Protein AF-G3TZJ4-F1 (afdb_monomer_lite)

Foldseek 3Di:
DDDDDDDDDDDDDDDDDDDDDDDDDDDPDDPPPDPPDPPPPPVDCVVVDPPPVPDPPVCLVCVLVVLVVVLVVCVVVVHPCNVVSVVVSVVSVVVVVVVVVPRPPPPPDPVRVVVVVVVVVVVVVVVVVVVVVVVVVPPDPPDDD

Organism: Loxodonta africana (NCBI:txid9785)

Sequence (145 aa):
RPSRGMADQVQATQARQQPVAQQQSPSTAQPLCPAPIRLCACVDPSCRRAAVTAGVKEEENYSFLPLVHNIIKCMDKDSPDVHQDLNALKTK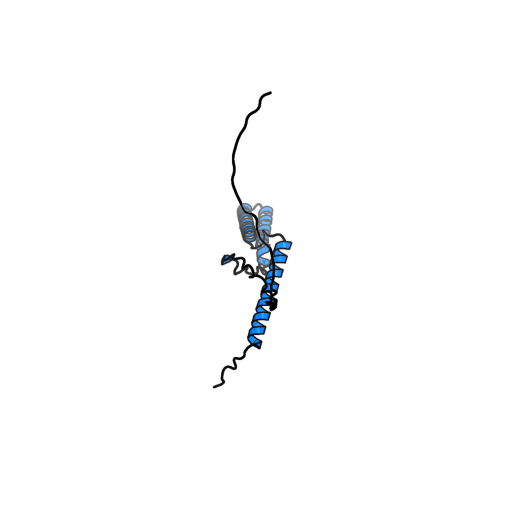FQEVRKAIGSMPGIHLSPEQQQQQLHSLREQVRTKNELLQKYKSLCMFEIPKD

Secondary structure (DSSP, 8-state):
--------------------------------PPPP--------GGGGG----TT--HHHHTTTHHHHHHHHHHHTTT-TTHHHHHHHHHHHHHHHHHHHHTSTTTTS-HHHHHHHHHHHHHHHHHHHHHHHHHHHT--------

Structure (mmCIF, N/CA/C/O backbone):
data_AF-G3TZJ4-F1
#
_entry.id   AF-G3TZJ4-F1
#
loop_
_atom_site.group_PDB
_atom_site.id
_atom_site.type_symbol
_atom_site.label_atom_id
_atom_site.label_alt_id
_atom_site.label_comp_id
_atom_site.label_asym_id
_atom_site.label_entity_id
_atom_site.label_seq_id
_atom_site.pdbx_PDB_ins_code
_atom_site.Cartn_x
_atom_site.Cartn_y
_atom_site.Cartn_z
_atom_site.occupancy
_atom_site.B_iso_or_equiv
_atom_site.auth_seq_id
_atom_site.auth_comp_id
_atom_site.auth_asym_id
_atom_site.auth_atom_id
_atom_site.pdbx_PDB_model_num
ATOM 1 N N . ARG A 1 1 ? 50.068 -13.373 88.863 1.00 36.31 1 ARG A N 1
ATOM 2 C CA . ARG A 1 1 ? 50.903 -12.234 89.325 1.00 36.31 1 ARG A CA 1
ATOM 3 C C . ARG A 1 1 ? 51.315 -11.447 88.087 1.00 36.31 1 ARG A C 1
ATOM 5 O O . ARG A 1 1 ? 51.969 -12.081 87.269 1.00 36.31 1 ARG A O 1
ATOM 12 N N . PRO A 1 2 ? 51.022 -10.140 87.943 1.00 49.56 2 PRO A N 1
ATOM 13 C CA . PRO A 1 2 ? 49.918 -9.319 88.495 1.00 49.56 2 PRO A CA 1
ATOM 14 C C . PRO A 1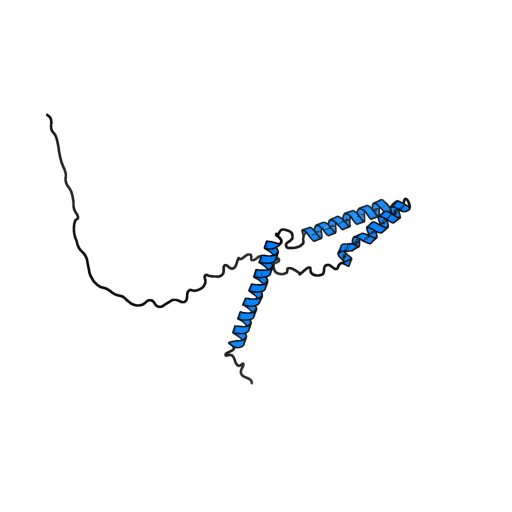 2 ? 48.688 -9.334 87.533 1.00 49.56 2 PRO A C 1
ATOM 16 O O . PRO A 1 2 ? 48.771 -10.009 86.517 1.00 49.56 2 PRO A O 1
ATOM 19 N N . SER A 1 3 ? 47.490 -8.763 87.747 1.00 37.91 3 SER A N 1
ATOM 20 C CA . SER A 1 3 ? 46.894 -7.830 88.738 1.00 37.91 3 SER A CA 1
ATOM 21 C C . SER A 1 3 ? 46.890 -6.322 88.396 1.00 37.91 3 SER A C 1
ATOM 23 O O . SER A 1 3 ? 47.831 -5.623 88.759 1.00 37.91 3 SER A O 1
ATOM 25 N N . ARG A 1 4 ? 45.777 -5.843 87.798 1.00 45.44 4 ARG A N 1
ATOM 26 C CA . ARG A 1 4 ? 45.094 -4.507 87.845 1.00 45.44 4 ARG A CA 1
ATOM 27 C C . ARG A 1 4 ? 44.269 -4.360 86.544 1.00 45.44 4 ARG A C 1
ATOM 29 O O . ARG A 1 4 ? 44.774 -4.758 85.506 1.00 45.44 4 ARG A O 1
ATOM 36 N N . GLY A 1 5 ? 43.005 -3.919 86.503 1.00 39.44 5 GLY A N 1
ATOM 37 C CA . GLY A 1 5 ? 42.232 -3.016 87.383 1.00 39.44 5 GLY A CA 1
ATOM 38 C C . GLY A 1 5 ? 42.138 -1.632 86.708 1.00 39.44 5 GLY A C 1
ATOM 39 O O . GLY A 1 5 ? 43.153 -1.203 86.176 1.00 39.44 5 GLY A O 1
ATOM 40 N N . MET A 1 6 ? 41.027 -0.884 86.667 1.00 44.91 6 MET A N 1
ATOM 41 C CA . MET A 1 6 ? 39.720 -0.924 87.362 1.00 44.91 6 MET A CA 1
ATOM 42 C C . MET A 1 6 ? 38.677 -0.056 86.604 1.00 44.91 6 MET A C 1
ATOM 44 O O . MET A 1 6 ? 39.101 0.738 85.772 1.00 44.91 6 MET A O 1
ATOM 48 N N . ALA A 1 7 ? 37.394 -0.116 87.021 1.00 43.72 7 ALA A N 1
ATOM 49 C CA . ALA A 1 7 ? 36.340 0.920 86.856 1.00 43.72 7 ALA A CA 1
ATOM 50 C C . ALA A 1 7 ? 35.858 1.232 85.409 1.00 43.72 7 ALA A C 1
ATOM 52 O O . ALA A 1 7 ? 36.589 1.016 84.452 1.00 43.72 7 ALA A O 1
ATOM 53 N N . ASP A 1 8 ? 34.633 1.706 85.139 1.00 44.78 8 ASP A N 1
ATOM 54 C CA . ASP A 1 8 ? 33.446 2.057 85.958 1.00 44.78 8 ASP A CA 1
ATOM 55 C C . ASP A 1 8 ? 32.174 1.724 85.102 1.00 44.78 8 ASP A C 1
ATOM 57 O O . ASP A 1 8 ? 32.290 1.583 83.886 1.00 44.78 8 ASP A O 1
ATOM 61 N N . GLN A 1 9 ? 30.992 1.353 85.632 1.00 44.12 9 GLN A N 1
ATOM 62 C CA . GLN A 1 9 ? 29.853 2.262 85.943 1.00 44.12 9 GLN A CA 1
ATOM 63 C C . GLN A 1 9 ? 29.595 3.334 84.842 1.00 44.12 9 GLN A C 1
ATOM 65 O O . GLN A 1 9 ? 30.524 4.007 84.430 1.00 44.12 9 GLN A O 1
ATOM 70 N N . VAL A 1 10 ? 28.409 3.622 84.279 1.00 44.12 10 VAL A N 1
ATOM 71 C CA . VAL A 1 10 ? 26.962 3.380 84.535 1.00 44.12 10 VAL A CA 1
ATOM 72 C C . VAL A 1 10 ? 26.203 3.379 83.160 1.00 44.12 10 VAL A C 1
ATOM 74 O O . VAL A 1 10 ? 26.856 3.572 82.142 1.00 44.12 10 VAL A O 1
ATOM 77 N N . GLN A 1 11 ? 24.880 3.191 82.961 1.00 43.62 11 GLN A N 1
ATOM 78 C CA . GLN A 1 11 ? 23.695 3.070 83.838 1.00 43.62 11 GLN A CA 1
ATOM 79 C C . GLN A 1 11 ? 22.539 2.242 83.180 1.00 43.62 11 GLN A C 1
ATOM 81 O O . GLN A 1 11 ? 22.723 1.533 82.198 1.00 43.62 11 GLN A O 1
ATOM 86 N N . ALA A 1 12 ? 21.356 2.360 83.792 1.00 37.81 12 ALA A N 1
ATOM 87 C CA . ALA A 1 12 ? 19.964 2.033 83.445 1.00 37.81 12 ALA A CA 1
ATOM 88 C C . ALA A 1 12 ? 19.514 2.203 81.961 1.00 37.81 12 ALA A C 1
ATOM 90 O O . ALA A 1 12 ? 20.090 2.990 81.223 1.00 37.81 12 ALA A O 1
ATOM 91 N N . THR A 1 13 ? 18.444 1.551 81.478 1.00 41.97 13 THR A N 1
ATOM 92 C CA . THR A 1 13 ? 17.154 1.303 82.163 1.00 41.97 13 THR A CA 1
ATOM 93 C C . THR A 1 13 ? 16.494 -0.057 81.889 1.00 41.97 13 THR A C 1
ATOM 95 O O . THR A 1 13 ? 16.526 -0.612 80.797 1.00 41.97 13 THR A O 1
ATOM 98 N N . GLN A 1 14 ? 15.813 -0.553 82.926 1.00 39.53 14 GLN A N 1
ATOM 99 C CA . GLN A 1 14 ? 14.861 -1.670 82.925 1.00 39.53 14 GLN A CA 1
ATOM 100 C C . GLN A 1 14 ? 13.444 -1.105 83.185 1.00 39.53 14 GLN A C 1
ATOM 102 O O . GLN A 1 14 ? 13.339 0.020 83.667 1.00 39.53 14 GLN A O 1
ATOM 107 N N . ALA A 1 15 ? 12.397 -1.922 82.971 1.00 34.91 15 ALA A N 1
ATOM 108 C CA . ALA A 1 15 ? 10.970 -1.685 83.286 1.00 34.91 15 ALA A CA 1
ATOM 109 C C . ALA A 1 15 ? 10.172 -0.880 82.223 1.00 34.91 15 ALA A C 1
ATOM 111 O O . ALA A 1 15 ? 10.708 0.028 81.607 1.00 34.91 15 ALA A O 1
ATOM 112 N N . ARG A 1 16 ? 8.880 -1.159 81.955 1.00 31.94 16 ARG A N 1
ATOM 113 C CA . ARG A 1 16 ? 7.959 -2.181 82.513 1.00 31.94 16 ARG A CA 1
ATOM 114 C C . ARG A 1 16 ? 6.774 -2.461 81.557 1.00 31.94 16 ARG A C 1
ATOM 116 O O . ARG A 1 16 ? 6.195 -1.521 81.046 1.00 31.94 16 ARG A O 1
ATOM 123 N N . GLN A 1 17 ? 6.394 -3.741 81.454 1.00 32.84 17 GLN A N 1
ATOM 124 C CA . GLN A 1 17 ? 5.024 -4.316 81.429 1.00 32.84 17 GLN A CA 1
ATOM 125 C C . GLN A 1 17 ? 3.906 -3.795 80.476 1.00 32.84 17 GLN A C 1
ATOM 127 O O . GLN A 1 17 ? 3.640 -2.612 80.333 1.00 32.84 17 GLN A O 1
ATOM 132 N N . GLN A 1 18 ? 3.180 -4.775 79.919 1.00 35.25 18 GLN A N 1
ATOM 133 C CA . GLN A 1 18 ? 1.886 -4.709 79.203 1.00 35.25 18 GLN A CA 1
ATOM 134 C C . GLN A 1 18 ? 0.700 -4.586 80.213 1.00 35.25 18 GLN A C 1
ATOM 136 O O . GLN A 1 18 ? 0.988 -4.497 81.410 1.00 35.25 18 GLN A O 1
ATOM 141 N N . PRO A 1 19 ? -0.600 -4.777 79.853 1.00 53.56 19 PRO A N 1
ATOM 142 C CA . PRO A 1 19 ? -1.332 -4.690 78.565 1.00 53.56 19 PRO A CA 1
ATOM 143 C C . PRO A 1 19 ? -2.628 -3.818 78.687 1.00 53.56 19 PRO A C 1
ATOM 145 O O . PRO A 1 19 ? -2.789 -3.131 79.689 1.00 53.56 19 PRO A O 1
ATOM 148 N N . VAL A 1 20 ? -3.571 -3.920 77.720 1.00 30.36 20 VAL A N 1
ATOM 149 C CA . VAL A 1 20 ? -5.071 -3.889 77.835 1.00 30.36 20 VAL A CA 1
ATOM 150 C C . VAL A 1 20 ? -5.779 -3.060 76.736 1.00 30.36 20 VAL A C 1
ATOM 152 O O . VAL A 1 20 ? -5.243 -2.082 76.233 1.00 30.36 20 VAL A O 1
ATOM 155 N N . ALA A 1 21 ? -7.022 -3.476 76.440 1.00 33.59 21 ALA A N 1
ATOM 156 C CA . ALA A 1 21 ? -8.095 -2.835 75.662 1.00 33.59 21 ALA A CA 1
ATOM 157 C C . ALA A 1 21 ? -8.172 -3.155 74.155 1.00 33.59 21 ALA A C 1
ATOM 159 O O . ALA A 1 21 ? -7.464 -2.616 73.311 1.00 33.59 21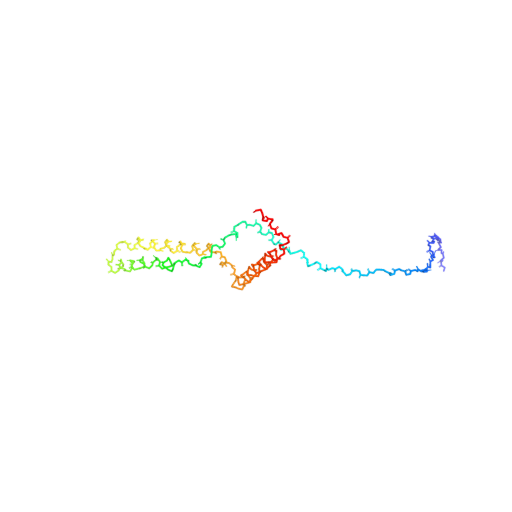 ALA A O 1
ATOM 160 N N . GLN A 1 22 ? -9.150 -4.007 73.834 1.00 43.50 22 GLN A N 1
ATOM 161 C CA . GLN A 1 22 ? -9.742 -4.143 72.507 1.00 43.50 22 GLN A CA 1
ATOM 162 C C . GLN A 1 22 ? -10.397 -2.823 72.074 1.00 43.50 22 GLN A C 1
ATOM 164 O O . GLN A 1 22 ? -11.131 -2.224 72.858 1.00 43.50 22 GLN A O 1
ATOM 169 N N . GLN A 1 23 ? -10.300 -2.480 70.789 1.00 38.59 23 GLN A N 1
ATOM 170 C CA . GLN A 1 23 ? -11.422 -1.839 70.103 1.00 38.59 23 GLN A CA 1
ATOM 171 C C . GLN A 1 23 ? -11.496 -2.315 68.648 1.00 38.59 23 GLN A C 1
ATOM 173 O O . GLN A 1 23 ? -10.761 -1.854 67.781 1.00 38.59 23 GLN A O 1
ATOM 178 N N . GLN A 1 24 ? -12.384 -3.279 68.396 1.00 38.69 24 GLN A N 1
ATOM 179 C CA . GLN A 1 24 ? -12.822 -3.639 67.049 1.00 38.69 24 GLN A CA 1
ATOM 180 C C . GLN A 1 24 ? -13.968 -2.708 66.635 1.00 38.69 24 GLN A C 1
ATOM 182 O O . GLN A 1 24 ? -14.931 -2.554 67.384 1.00 38.69 24 GLN A O 1
ATOM 187 N N . SER A 1 25 ? -13.889 -2.130 65.440 1.00 32.34 25 SER A N 1
ATOM 188 C CA . SER A 1 25 ? -14.988 -1.456 64.728 1.00 32.34 25 SER A CA 1
ATOM 189 C C . SER A 1 25 ? -14.595 -1.353 63.230 1.00 32.34 25 SER A C 1
ATOM 191 O O . SER A 1 25 ? -13.448 -1.661 62.893 1.00 32.34 25 SER A O 1
ATOM 193 N N . PRO A 1 26 ? -15.535 -1.188 62.278 1.00 39.75 26 PRO A N 1
ATOM 194 C CA . PRO A 1 26 ? -15.786 -2.271 61.326 1.00 39.75 26 PRO A CA 1
ATOM 195 C C . PRO A 1 26 ? -15.094 -2.100 59.970 1.00 39.75 26 PRO A C 1
ATOM 197 O O . PRO A 1 26 ? -14.861 -0.991 59.493 1.00 39.75 26 PRO A O 1
ATOM 200 N N . SER A 1 27 ? -14.869 -3.226 59.287 1.00 36.97 27 SER A N 1
ATOM 201 C CA . SER A 1 27 ? -14.454 -3.230 57.883 1.00 36.97 27 SER A CA 1
ATOM 202 C C . SER A 1 27 ? -15.633 -2.859 56.976 1.00 36.97 27 SER A C 1
ATOM 204 O O . SER A 1 27 ? -16.410 -3.715 56.553 1.00 36.97 27 SER A O 1
ATOM 206 N N . THR A 1 28 ? -15.771 -1.570 56.665 1.00 37.56 28 THR A N 1
ATOM 207 C CA . THR A 1 28 ? -16.577 -1.134 55.520 1.00 37.56 28 THR A CA 1
ATOM 208 C C . THR A 1 28 ? -15.820 -1.504 54.251 1.00 37.56 28 THR A C 1
ATOM 210 O O . THR A 1 28 ? -14.779 -0.916 53.955 1.00 37.56 28 THR A O 1
ATOM 213 N N . ALA A 1 29 ? -16.337 -2.479 53.504 1.00 43.41 29 ALA A N 1
ATOM 214 C CA . ALA A 1 29 ? -15.772 -2.882 52.225 1.00 43.41 29 ALA A CA 1
ATOM 215 C C . ALA A 1 29 ? -15.778 -1.694 51.250 1.00 43.41 29 ALA A C 1
ATOM 217 O O . ALA A 1 29 ? -16.824 -1.304 50.730 1.00 43.41 29 ALA A O 1
ATOM 218 N N . GLN A 1 30 ? -14.605 -1.112 50.998 1.00 39.12 30 GLN A N 1
ATOM 219 C CA . GLN A 1 30 ? -14.451 -0.156 49.909 1.00 39.12 30 GLN A CA 1
ATOM 220 C C . GLN A 1 30 ? -14.611 -0.912 48.583 1.00 39.12 30 GLN A C 1
ATOM 222 O O . GLN A 1 30 ? -13.954 -1.943 48.405 1.00 39.12 30 GLN A O 1
ATOM 227 N N . PRO A 1 31 ? -15.445 -0.437 47.639 1.00 38.56 31 PRO A N 1
ATOM 228 C CA . PRO A 1 31 ? -15.424 -0.977 46.292 1.00 38.56 31 PRO A CA 1
ATOM 229 C C . PRO A 1 31 ? -14.035 -0.705 45.720 1.00 38.56 31 PRO A C 1
ATOM 231 O O . PRO A 1 31 ? -13.608 0.445 45.622 1.00 38.56 31 PRO A O 1
ATOM 234 N N . LEU A 1 32 ? -13.315 -1.778 45.396 1.00 37.84 32 LEU A N 1
ATOM 235 C CA . LEU A 1 32 ? -11.961 -1.708 44.871 1.00 37.84 32 LEU A CA 1
ATOM 236 C C . LEU A 1 32 ? -12.001 -0.956 43.534 1.00 37.84 32 LEU A C 1
ATOM 238 O O . LEU A 1 32 ? -12.366 -1.531 42.509 1.00 37.84 32 LEU A O 1
ATOM 242 N N . CYS A 1 33 ? -11.665 0.335 43.546 1.00 35.50 33 CYS A N 1
ATOM 243 C CA . CYS A 1 33 ? -11.546 1.120 42.325 1.00 35.50 33 CYS A CA 1
ATOM 244 C C . CYS A 1 33 ? -10.542 0.408 41.408 1.00 35.50 33 CYS A C 1
ATOM 246 O O . CYS A 1 33 ? -9.377 0.279 41.805 1.00 35.50 33 CYS A O 1
ATOM 248 N N . PRO A 1 34 ? -10.932 -0.057 40.203 1.00 47.34 34 PRO A N 1
ATOM 249 C CA . PRO A 1 34 ? -9.946 -0.541 39.254 1.00 47.34 34 PRO A CA 1
ATOM 250 C C . PRO A 1 34 ? -8.973 0.609 38.987 1.00 47.34 34 PRO A C 1
ATOM 252 O O . PRO A 1 34 ? -9.394 1.746 38.758 1.00 47.34 34 PRO A O 1
ATOM 255 N N . ALA A 1 35 ? -7.677 0.308 39.108 1.00 45.47 35 ALA A N 1
ATOM 256 C CA . ALA A 1 35 ? -6.595 1.285 39.049 1.00 45.47 35 ALA A CA 1
ATOM 257 C C . ALA A 1 35 ? -6.752 2.226 37.842 1.00 45.47 35 ALA A C 1
ATOM 259 O O . ALA A 1 35 ? -7.259 1.785 36.803 1.00 45.47 35 ALA A O 1
ATOM 260 N N . PRO A 1 36 ? -6.315 3.500 37.940 1.00 44.88 36 PRO A N 1
ATOM 261 C CA . PRO A 1 36 ? -6.469 4.446 36.848 1.00 44.88 36 PRO A CA 1
ATOM 262 C C . PRO A 1 36 ? -5.897 3.832 35.577 1.00 44.88 36 PRO A C 1
ATOM 264 O O . PRO A 1 36 ? -4.710 3.499 35.514 1.00 44.88 36 PRO A O 1
ATOM 267 N N . ILE A 1 37 ? -6.771 3.678 34.577 1.00 56.31 37 ILE A N 1
ATOM 268 C CA . ILE A 1 37 ? -6.396 3.313 33.216 1.00 56.31 37 ILE A CA 1
ATOM 269 C C . ILE A 1 37 ? -5.203 4.195 32.881 1.00 56.31 37 ILE A C 1
ATOM 271 O O . ILE A 1 37 ? -5.343 5.421 32.858 1.00 56.31 37 ILE A O 1
ATOM 275 N N . ARG A 1 38 ? -4.027 3.595 32.649 1.00 42.84 38 ARG A N 1
ATOM 276 C CA . ARG A 1 38 ? -2.905 4.354 32.105 1.00 42.84 38 ARG A CA 1
ATOM 277 C C . ARG A 1 38 ? -3.366 4.814 30.732 1.00 42.84 38 ARG A C 1
ATOM 279 O O . ARG A 1 38 ? -3.274 4.060 29.765 1.00 42.84 38 ARG A O 1
ATOM 286 N N . LEU A 1 39 ? -3.866 6.048 30.651 1.00 46.72 39 LEU A N 1
ATOM 287 C CA . LEU A 1 39 ? -3.863 6.794 29.409 1.00 46.72 39 LEU A CA 1
ATOM 288 C C . LEU A 1 39 ? -2.399 6.806 28.997 1.00 46.72 39 LEU A C 1
ATOM 290 O O . LEU A 1 39 ? -1.581 7.524 29.573 1.00 46.72 39 LEU A O 1
ATOM 294 N N . CYS A 1 40 ? -2.062 5.933 28.053 1.00 41.41 40 CYS A N 1
ATOM 295 C CA . CYS A 1 40 ? -0.793 5.994 27.372 1.00 41.41 40 CYS A CA 1
ATOM 296 C C . CYS A 1 40 ? -0.825 7.326 26.627 1.00 41.41 40 CYS A C 1
ATOM 298 O O . CYS A 1 40 ? -1.478 7.452 25.591 1.00 41.41 40 CYS A O 1
ATOM 300 N N . ALA A 1 41 ? -0.221 8.348 27.234 1.00 38.88 41 ALA A N 1
ATOM 301 C CA . ALA A 1 41 ? -0.212 9.714 26.741 1.00 38.88 41 ALA A CA 1
ATOM 302 C C . ALA A 1 41 ? 0.773 9.854 25.573 1.00 38.88 41 ALA A C 1
ATOM 304 O O . ALA A 1 41 ? 1.613 10.748 25.544 1.00 38.88 41 ALA A O 1
ATOM 305 N N . CYS A 1 42 ? 0.627 8.986 24.572 1.00 32.34 42 CYS A N 1
ATOM 306 C CA . CYS A 1 42 ? 1.036 9.257 23.206 1.00 32.34 42 CYS A CA 1
ATOM 307 C C . CYS A 1 42 ? 0.066 10.304 22.642 1.00 32.34 42 CYS A C 1
ATOM 309 O O . CYS A 1 42 ? -0.787 10.012 21.805 1.00 32.34 42 CYS A O 1
ATOM 311 N N . VAL A 1 43 ? 0.176 11.532 23.153 1.00 42.84 43 VAL A N 1
ATOM 312 C CA . VAL A 1 43 ? -0.486 12.726 22.620 1.00 42.84 43 VAL A CA 1
ATOM 313 C C . VAL A 1 43 ? 0.229 13.193 21.352 1.00 42.84 43 VAL A C 1
ATOM 315 O O . VAL A 1 43 ? 0.634 14.343 21.239 1.00 42.84 43 VAL A O 1
ATOM 318 N N . ASP A 1 44 ? 0.376 12.280 20.391 1.00 38.25 44 ASP A N 1
ATOM 319 C CA . ASP A 1 44 ? 0.760 12.621 19.029 1.00 38.25 44 ASP A CA 1
ATOM 320 C C . ASP A 1 44 ? -0.516 12.724 18.169 1.00 38.25 44 ASP A C 1
ATOM 322 O O . ASP A 1 44 ? -1.197 11.712 17.941 1.00 38.25 44 ASP A O 1
ATOM 326 N N . PRO A 1 45 ? -0.886 13.929 17.694 1.00 44.81 45 PRO A N 1
ATOM 327 C CA . PRO A 1 45 ? -2.054 14.119 16.836 1.00 44.81 45 PRO A CA 1
ATOM 328 C C . PRO A 1 45 ? -2.004 13.322 15.521 1.00 44.81 45 PRO A C 1
ATOM 330 O O . PRO A 1 45 ? -3.055 13.067 14.928 1.00 44.81 45 PRO A O 1
ATOM 333 N N . SER A 1 46 ? -0.821 12.885 15.073 1.00 42.62 46 SER A N 1
ATOM 334 C CA . SER A 1 46 ? -0.612 12.214 13.781 1.00 42.62 46 SER A CA 1
ATOM 335 C C . SER A 1 46 ? -1.256 10.826 13.713 1.00 42.62 46 SER A C 1
ATOM 337 O O . SER A 1 46 ? -1.667 10.388 12.640 1.00 42.62 46 SER A O 1
ATOM 339 N N . CYS A 1 47 ? -1.453 10.146 14.849 1.00 39.75 47 CYS A N 1
ATOM 340 C CA . CYS A 1 47 ? -2.165 8.859 14.878 1.00 39.75 47 CYS A CA 1
ATOM 341 C C . CYS A 1 47 ? -3.687 8.984 14.654 1.00 39.75 47 CYS A C 1
ATOM 343 O O . CYS A 1 47 ? -4.383 7.969 14.571 1.00 39.75 47 CYS A O 1
ATOM 345 N N . ARG A 1 48 ? -4.246 10.203 14.558 1.00 44.44 48 ARG A N 1
ATOM 346 C CA . ARG A 1 48 ? -5.705 10.421 14.554 1.00 44.44 48 ARG A CA 1
ATOM 347 C C . ARG A 1 48 ? -6.396 10.368 13.192 1.00 44.44 48 ARG A C 1
ATOM 349 O O . ARG A 1 48 ? -7.601 10.617 13.122 1.00 44.44 48 ARG A O 1
ATOM 356 N N . ARG A 1 49 ? -5.691 9.956 12.138 1.00 46.25 49 ARG A N 1
ATOM 357 C CA . ARG A 1 49 ? -6.324 9.351 10.960 1.00 46.25 49 ARG A CA 1
ATOM 358 C C . ARG A 1 49 ? -5.369 8.370 10.289 1.00 46.25 49 ARG A C 1
ATOM 360 O O . ARG A 1 49 ? -4.742 8.690 9.286 1.00 46.25 49 ARG A O 1
ATOM 367 N N . ALA A 1 50 ? -5.363 7.133 10.788 1.00 42.53 50 ALA A N 1
ATOM 368 C CA . ALA A 1 50 ? -5.168 5.990 9.905 1.00 42.53 50 ALA A CA 1
ATOM 369 C C . ALA A 1 50 ? -6.307 6.026 8.873 1.00 42.53 50 ALA A C 1
ATOM 371 O O . ALA A 1 50 ? -7.395 5.493 9.100 1.00 42.53 50 ALA A O 1
ATOM 372 N N . ALA A 1 51 ? -6.085 6.759 7.778 1.00 43.66 51 ALA A N 1
ATOM 373 C CA . ALA A 1 51 ? -6.879 6.618 6.577 1.00 43.66 51 ALA A CA 1
ATOM 374 C C . ALA A 1 51 ? -6.746 5.150 6.194 1.00 43.66 51 ALA A C 1
ATOM 376 O O . ALA A 1 51 ? -5.648 4.678 5.904 1.00 43.66 51 ALA A O 1
ATOM 377 N N . VAL A 1 52 ? -7.845 4.411 6.320 1.00 48.72 52 VAL A N 1
ATOM 378 C CA . VAL A 1 52 ? -7.853 2.990 6.017 1.00 48.72 52 VAL A CA 1
ATOM 379 C C . VAL A 1 52 ? -7.582 2.890 4.523 1.00 48.72 52 VAL A C 1
ATOM 381 O O . VAL A 1 52 ? -8.473 3.157 3.723 1.00 48.72 52 VAL A O 1
ATOM 384 N N . THR A 1 53 ? -6.365 2.512 4.132 1.00 49.72 53 THR A N 1
ATOM 385 C CA . THR A 1 53 ? -5.982 2.261 2.732 1.00 49.72 53 THR A CA 1
ATOM 386 C C . THR A 1 53 ? -6.579 0.944 2.214 1.00 49.72 53 THR A C 1
ATOM 388 O O . THR A 1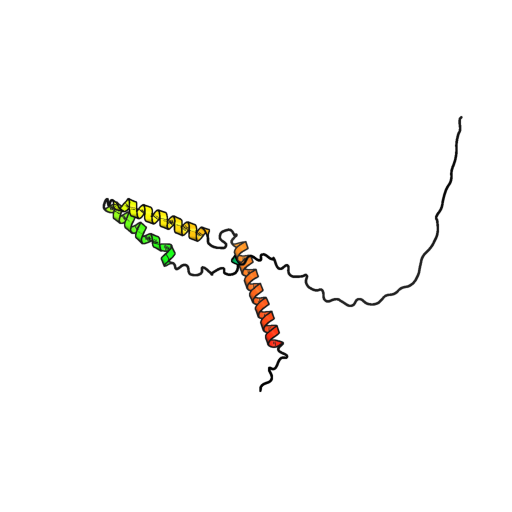 53 ? -6.000 0.266 1.370 1.00 49.72 53 THR A O 1
ATOM 391 N N . ALA A 1 54 ? -7.772 0.590 2.704 1.00 46.84 54 ALA A N 1
ATOM 392 C CA . ALA A 1 54 ? -8.671 -0.374 2.096 1.00 46.84 54 ALA A CA 1
ATOM 393 C C . ALA A 1 54 ? -9.289 0.301 0.867 1.00 46.84 54 ALA A C 1
ATOM 395 O O . ALA A 1 54 ? -10.360 0.901 0.944 1.00 46.84 54 ALA A O 1
ATOM 396 N N . GLY A 1 55 ? -8.549 0.268 -0.241 1.00 44.88 55 GLY A N 1
ATOM 397 C CA . GLY A 1 55 ? -8.919 0.960 -1.474 1.00 44.88 55 GLY A CA 1
ATOM 398 C C . GLY A 1 55 ? -7.841 1.870 -2.058 1.00 44.88 55 GLY A C 1
ATOM 399 O O . GLY A 1 55 ? -8.192 2.860 -2.696 1.00 44.88 55 GLY A O 1
ATOM 400 N N . VAL A 1 56 ? -6.548 1.533 -1.926 1.00 51.56 56 VAL A N 1
ATOM 401 C CA . VAL A 1 56 ? -5.655 1.811 -3.068 1.00 51.56 56 VAL A CA 1
ATOM 402 C C . VAL A 1 56 ? -6.266 1.043 -4.235 1.00 51.56 56 VAL A C 1
ATOM 404 O O . VAL A 1 56 ? -6.414 -0.178 -4.150 1.00 51.56 56 VAL A O 1
ATOM 407 N N . LYS A 1 57 ? -6.736 1.757 -5.261 1.00 53.66 57 LYS A N 1
ATOM 408 C CA . LYS A 1 57 ? -7.401 1.130 -6.407 1.00 53.66 57 LYS A CA 1
ATOM 409 C C . LYS A 1 57 ? -6.414 0.152 -7.036 1.00 53.66 57 LYS A C 1
ATOM 411 O O . LYS A 1 57 ? -5.274 0.531 -7.282 1.00 53.66 57 LYS A O 1
ATOM 416 N N . GLU A 1 58 ? -6.835 -1.078 -7.325 1.00 63.25 58 GLU A N 1
ATOM 417 C CA . GLU A 1 58 ? -5.937 -2.094 -7.904 1.00 63.25 58 GLU A CA 1
ATOM 418 C C . GLU A 1 58 ? -5.302 -1.615 -9.224 1.00 63.25 58 GLU A C 1
ATOM 420 O O . GLU A 1 58 ? -4.147 -1.911 -9.511 1.00 63.25 58 GLU A O 1
ATOM 425 N N . GLU A 1 59 ? -6.023 -0.769 -9.962 1.00 62.47 59 GLU A N 1
ATOM 426 C CA . GLU A 1 59 ? -5.563 0.005 -11.122 1.00 62.47 59 GLU A CA 1
ATOM 427 C C . GLU A 1 59 ? -4.240 0.766 -10.881 1.00 62.47 59 GLU A C 1
ATOM 429 O O . GLU A 1 59 ? -3.352 0.772 -11.733 1.00 62.47 59 GLU A O 1
ATOM 434 N N . GLU A 1 60 ? -4.063 1.366 -9.700 1.00 74.69 60 GLU A N 1
ATOM 435 C CA . GLU A 1 60 ? -2.878 2.153 -9.348 1.00 74.69 60 GLU A CA 1
ATOM 436 C C . GLU A 1 60 ? -1.662 1.248 -9.081 1.00 74.69 60 GLU A C 1
ATOM 438 O O . GLU A 1 60 ? -0.545 1.579 -9.494 1.00 74.69 60 GLU A O 1
ATOM 443 N N . ASN A 1 61 ? -1.888 0.053 -8.515 1.00 79.69 61 ASN A N 1
ATOM 444 C CA . ASN A 1 61 ? -0.850 -0.963 -8.288 1.00 79.69 61 ASN A CA 1
ATOM 445 C C . ASN A 1 61 ? -0.230 -1.465 -9.602 1.00 79.69 61 ASN A C 1
ATOM 447 O O . ASN A 1 61 ? 0.960 -1.77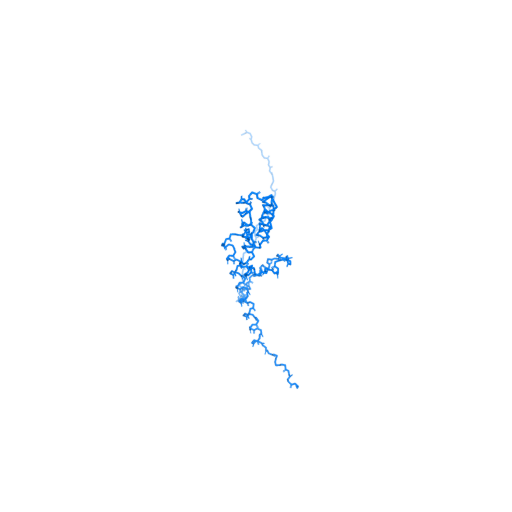4 -9.636 1.00 79.69 61 ASN A O 1
ATOM 451 N N . TYR A 1 62 ? -1.019 -1.533 -10.679 1.00 87.56 62 TYR A N 1
ATOM 452 C CA . TYR A 1 62 ? -0.600 -2.037 -11.993 1.00 87.56 62 TYR A CA 1
ATOM 453 C C . TYR A 1 62 ? -0.352 -0.931 -13.033 1.00 87.56 62 TYR A C 1
ATOM 455 O O . TYR A 1 62 ? -0.067 -1.221 -14.196 1.00 87.56 62 TYR A O 1
ATOM 463 N N . SER A 1 63 ? -0.372 0.339 -12.616 1.00 89.81 63 SER A N 1
ATOM 464 C CA . SER A 1 63 ? -0.159 1.519 -13.474 1.00 89.81 63 SER A CA 1
ATOM 465 C C . SER A 1 63 ? 1.195 1.559 -14.207 1.00 89.81 63 SER A C 1
ATOM 467 O O . SER A 1 63 ? 1.369 2.330 -15.149 1.00 89.81 63 SER A O 1
ATOM 469 N N . PHE A 1 64 ? 2.153 0.710 -13.819 1.00 94.06 64 PHE A N 1
ATOM 470 C CA . PHE A 1 64 ? 3.444 0.548 -14.493 1.00 94.06 64 PHE A CA 1
ATOM 471 C C . PHE A 1 64 ? 3.418 -0.447 -15.672 1.00 94.06 64 PHE A C 1
ATOM 473 O O . PHE A 1 64 ? 4.343 -0.438 -16.484 1.00 94.06 64 PHE A O 1
ATOM 480 N N . LEU A 1 65 ? 2.388 -1.296 -15.805 1.00 95.81 65 LEU A N 1
ATOM 481 C CA . LEU A 1 65 ? 2.311 -2.299 -16.879 1.00 95.81 65 LEU A CA 1
ATOM 482 C C . LEU A 1 65 ? 2.313 -1.694 -18.300 1.00 95.81 65 LEU A C 1
ATOM 484 O O . LEU A 1 65 ? 3.005 -2.253 -19.153 1.00 95.81 65 LEU A O 1
ATOM 488 N N . PRO A 1 66 ? 1.655 -0.547 -18.582 1.00 94.81 66 PRO A N 1
ATOM 489 C CA . PRO A 1 66 ? 1.779 0.122 -19.878 1.00 94.81 66 PRO A CA 1
ATOM 490 C C . PRO A 1 66 ? 3.222 0.528 -20.213 1.00 94.81 66 PRO A C 1
ATOM 492 O O . PRO A 1 66 ? 3.634 0.402 -21.362 1.00 94.81 66 PRO A O 1
ATOM 495 N N . LEU A 1 67 ? 4.017 0.944 -19.216 1.00 94.69 67 LEU A N 1
ATOM 496 C CA . LEU A 1 67 ? 5.437 1.268 -19.408 1.00 94.69 67 LEU A CA 1
ATOM 497 C C . LEU A 1 67 ? 6.256 0.008 -19.717 1.00 94.69 67 LEU A C 1
ATOM 499 O O . LEU A 1 67 ? 7.075 0.026 -20.627 1.00 94.69 67 LEU A O 1
ATOM 503 N N . VAL A 1 68 ? 6.004 -1.104 -19.015 1.00 96.69 68 VAL A N 1
ATOM 504 C CA . VAL A 1 68 ? 6.661 -2.397 -19.297 1.00 96.69 68 VAL A CA 1
ATOM 505 C C . VAL A 1 68 ? 6.361 -2.867 -20.723 1.00 96.69 68 VAL A C 1
ATOM 507 O O . VAL A 1 68 ? 7.277 -3.250 -21.447 1.00 96.69 68 VAL A O 1
ATOM 510 N N . HIS A 1 69 ? 5.100 -2.781 -21.152 1.00 96.69 69 HIS A N 1
ATOM 511 C CA . HIS A 1 69 ? 4.699 -3.088 -22.525 1.00 96.69 69 HIS A CA 1
ATOM 512 C C . HIS A 1 69 ? 5.390 -2.176 -23.554 1.00 96.69 69 HIS A C 1
ATOM 514 O O . HIS A 1 69 ? 5.870 -2.664 -24.577 1.00 96.69 69 HIS A O 1
ATOM 520 N N . ASN A 1 70 ? 5.481 -0.869 -23.283 1.00 94.94 70 ASN A N 1
ATOM 521 C CA . ASN A 1 70 ? 6.165 0.069 -24.173 1.00 94.94 70 ASN A CA 1
ATOM 522 C C . ASN A 1 70 ? 7.662 -0.243 -24.294 1.00 94.94 70 ASN A C 1
ATOM 524 O O . ASN A 1 70 ? 8.160 -0.276 -25.412 1.00 94.94 70 ASN A O 1
ATOM 528 N N . ILE A 1 71 ? 8.351 -0.576 -23.196 1.00 96.56 71 ILE A N 1
ATOM 529 C CA . ILE A 1 71 ? 9.771 -0.974 -23.222 1.00 96.56 71 ILE A CA 1
ATOM 530 C C . ILE A 1 71 ? 9.979 -2.185 -24.132 1.00 96.56 71 ILE A C 1
ATOM 532 O O . ILE A 1 71 ? 10.854 -2.139 -24.992 1.00 96.56 71 ILE A O 1
ATOM 536 N N . ILE A 1 72 ? 9.158 -3.233 -23.989 1.00 96.38 72 ILE A N 1
ATOM 537 C CA . ILE A 1 72 ? 9.231 -4.437 -24.837 1.00 96.38 72 ILE A CA 1
ATOM 538 C C . ILE A 1 72 ? 9.037 -4.048 -26.310 1.00 96.38 72 ILE A C 1
ATOM 540 O O . ILE A 1 72 ? 9.893 -4.322 -27.143 1.00 96.38 72 ILE A O 1
ATOM 544 N N . LYS A 1 73 ? 7.978 -3.289 -26.615 1.00 95.88 73 LYS A N 1
ATOM 545 C CA . LYS A 1 73 ? 7.672 -2.815 -27.973 1.00 95.88 73 LYS A CA 1
ATOM 546 C C . LYS A 1 73 ? 8.747 -1.888 -28.563 1.00 95.88 73 LYS A C 1
ATOM 548 O O . LYS A 1 73 ? 8.911 -1.844 -29.782 1.00 95.88 73 LYS A O 1
ATOM 553 N N . CYS A 1 74 ? 9.447 -1.122 -27.729 1.00 94.56 74 CYS A N 1
ATOM 554 C CA . CYS A 1 74 ? 10.574 -0.285 -28.131 1.00 94.56 74 CYS A CA 1
ATOM 555 C C . CYS A 1 74 ? 11.823 -1.134 -28.405 1.00 94.56 74 CYS A C 1
ATOM 557 O O . CYS A 1 74 ? 12.509 -0.869 -29.388 1.00 94.56 74 CYS A O 1
ATOM 559 N N . MET A 1 75 ? 12.078 -2.182 -27.611 1.00 94.25 75 MET A N 1
ATOM 560 C CA . MET A 1 75 ? 13.154 -3.152 -27.859 1.00 94.25 75 MET A CA 1
ATOM 561 C C . MET A 1 75 ? 12.921 -3.962 -29.141 1.00 94.25 75 MET A C 1
ATOM 563 O O . MET A 1 75 ? 13.829 -4.052 -29.959 1.00 94.25 75 MET A O 1
ATOM 567 N N . ASP A 1 76 ? 11.702 -4.459 -29.376 1.00 94.56 76 ASP A N 1
ATOM 568 C CA . ASP A 1 76 ? 11.330 -5.234 -30.578 1.00 94.56 76 ASP A CA 1
ATOM 569 C C . ASP A 1 76 ? 11.488 -4.454 -31.901 1.00 94.56 76 ASP A C 1
ATOM 571 O O . ASP A 1 76 ? 11.376 -5.021 -32.990 1.00 94.56 76 ASP A O 1
ATOM 575 N N . LYS A 1 77 ? 11.682 -3.132 -31.820 1.00 94.50 77 LYS A N 1
ATOM 576 C CA . LYS A 1 77 ? 11.746 -2.207 -32.959 1.00 94.50 77 LYS A CA 1
ATOM 577 C C . LYS A 1 77 ? 13.032 -1.375 -33.010 1.00 94.50 77 LYS A C 1
ATOM 579 O O . LYS A 1 77 ? 13.069 -0.421 -33.786 1.00 94.50 77 LYS A O 1
ATOM 584 N N . ASP A 1 78 ? 14.018 -1.679 -32.163 1.00 89.81 78 ASP A N 1
ATOM 585 C CA . ASP A 1 78 ? 15.249 -0.890 -31.980 1.00 89.81 78 ASP A CA 1
ATOM 586 C C . ASP A 1 78 ? 14.983 0.624 -31.785 1.00 89.81 78 ASP A C 1
ATOM 588 O O . ASP A 1 78 ? 15.714 1.487 -32.276 1.00 89.81 78 ASP A O 1
ATOM 592 N N . SER A 1 79 ? 13.898 0.969 -31.077 1.00 90.12 79 SER A N 1
ATOM 593 C CA . SER A 1 79 ? 13.492 2.363 -30.878 1.00 90.12 79 SER A CA 1
ATOM 594 C C . SER A 1 79 ? 14.416 3.083 -29.885 1.00 90.12 79 SER A C 1
ATOM 596 O O . SER A 1 79 ? 14.635 2.568 -28.781 1.00 90.12 79 SER A O 1
ATOM 598 N N . PRO A 1 80 ? 14.887 4.313 -30.185 1.00 87.50 80 PRO A N 1
ATOM 599 C CA . PRO A 1 80 ? 15.682 5.106 -29.244 1.00 87.50 80 PRO A CA 1
ATOM 600 C C . PRO A 1 80 ? 14.915 5.458 -27.955 1.00 87.50 80 PRO A C 1
ATOM 602 O O . PRO A 1 80 ? 15.532 5.702 -26.915 1.00 87.50 80 PRO A O 1
ATOM 605 N N . ASP A 1 81 ? 13.579 5.428 -27.995 1.00 90.25 81 ASP A N 1
ATOM 606 C CA . ASP A 1 81 ? 12.699 5.772 -26.870 1.00 90.25 81 ASP A CA 1
ATOM 607 C C . ASP A 1 81 ? 12.820 4.802 -25.680 1.00 90.25 81 ASP A C 1
ATOM 609 O O . ASP A 1 81 ? 12.447 5.150 -24.557 1.00 90.25 81 ASP A O 1
ATOM 613 N N . VAL A 1 82 ? 13.416 3.615 -25.876 1.00 94.00 82 VAL A N 1
ATOM 614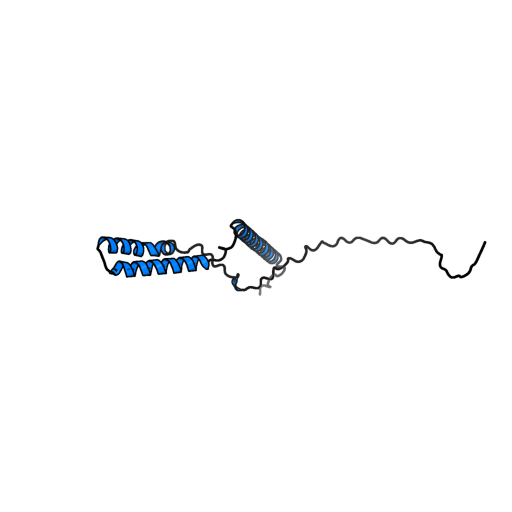 C CA . VAL A 1 82 ? 13.593 2.603 -24.818 1.00 94.00 82 VAL A CA 1
ATOM 615 C C . VAL A 1 82 ? 14.277 3.172 -23.567 1.00 94.00 82 VAL A C 1
ATOM 617 O O . VAL A 1 82 ? 13.938 2.804 -22.441 1.00 94.00 82 VAL A O 1
ATOM 620 N N . HIS A 1 83 ? 15.205 4.123 -23.731 1.00 94.31 83 HIS A N 1
ATOM 621 C CA . HIS A 1 83 ? 15.886 4.754 -22.600 1.00 94.31 83 HIS A CA 1
ATOM 622 C C . HIS A 1 83 ? 14.972 5.720 -21.825 1.00 94.31 83 HIS A C 1
ATOM 624 O O . HIS A 1 83 ? 15.125 5.871 -20.611 1.00 94.31 83 HIS A O 1
ATOM 630 N N . GLN A 1 84 ? 14.006 6.358 -22.491 1.00 95.19 84 GLN A N 1
ATOM 631 C CA . GLN A 1 84 ? 13.012 7.211 -21.839 1.00 95.19 84 GLN A CA 1
ATOM 632 C C . GLN A 1 84 ? 12.038 6.361 -21.014 1.00 95.19 84 GLN A C 1
ATOM 634 O O . GLN A 1 84 ? 11.878 6.618 -19.816 1.00 95.19 84 GLN A O 1
ATOM 639 N N . ASP A 1 85 ? 11.466 5.310 -21.610 1.00 94.00 85 ASP A N 1
ATOM 640 C CA . ASP A 1 85 ? 10.514 4.430 -20.921 1.00 94.00 85 ASP A CA 1
ATOM 641 C C . ASP A 1 85 ? 11.161 3.690 -19.733 1.00 94.00 85 ASP A C 1
ATOM 643 O O . ASP A 1 85 ? 10.559 3.591 -18.660 1.00 94.00 85 ASP A O 1
ATOM 647 N N . LEU A 1 86 ? 12.420 3.241 -19.861 1.00 95.81 86 LEU A N 1
ATOM 648 C CA . LEU A 1 86 ? 13.173 2.640 -18.749 1.00 95.81 86 LEU A CA 1
ATOM 649 C C . LEU A 1 86 ? 13.368 3.614 -17.576 1.00 95.81 86 LEU A C 1
ATOM 651 O O . LEU A 1 86 ? 13.239 3.219 -16.413 1.00 95.81 86 LEU A O 1
ATOM 655 N N . ASN A 1 87 ? 13.655 4.891 -17.853 1.00 96.50 87 ASN A N 1
ATOM 656 C CA . ASN A 1 87 ? 13.772 5.908 -16.806 1.00 96.50 87 ASN A CA 1
ATOM 657 C C . ASN A 1 87 ? 12.409 6.242 -16.173 1.00 96.50 87 ASN A C 1
ATOM 659 O O . ASN A 1 87 ? 12.331 6.387 -14.950 1.00 96.50 87 ASN A O 1
ATOM 663 N N . ALA A 1 88 ? 11.330 6.288 -16.961 1.00 95.75 88 ALA A N 1
ATOM 664 C CA . ALA A 1 88 ? 9.969 6.446 -16.445 1.00 95.75 88 ALA A CA 1
ATOM 665 C C . ALA A 1 88 ? 9.574 5.283 -15.515 1.00 95.75 88 ALA A C 1
ATOM 667 O O . ALA A 1 88 ? 9.128 5.517 -14.388 1.00 95.75 88 ALA A O 1
ATOM 668 N N . LEU A 1 89 ? 9.821 4.033 -15.928 1.00 96.38 89 LEU A N 1
ATOM 669 C CA . LEU A 1 89 ? 9.555 2.837 -15.122 1.00 96.38 89 LEU A CA 1
ATOM 670 C C . LEU A 1 89 ? 10.381 2.822 -13.824 1.00 96.38 89 LEU A C 1
ATOM 672 O O . LEU A 1 89 ? 9.848 2.549 -12.745 1.00 96.38 89 LEU A O 1
ATOM 676 N N . LYS A 1 90 ? 11.672 3.177 -13.898 1.00 96.69 90 LYS A N 1
ATOM 677 C CA . LYS A 1 90 ? 12.555 3.311 -12.727 1.00 96.69 90 LYS A CA 1
ATOM 678 C C . LYS A 1 90 ? 12.005 4.318 -11.714 1.00 96.69 90 LYS A C 1
ATOM 680 O O . LYS A 1 90 ? 11.995 4.015 -10.519 1.00 96.69 90 LYS A O 1
ATOM 685 N N . THR A 1 91 ? 11.539 5.479 -12.177 1.00 96.69 91 THR A N 1
ATOM 686 C CA . THR A 1 91 ? 10.902 6.500 -11.330 1.00 96.69 91 THR A CA 1
ATOM 687 C C . THR A 1 91 ? 9.611 5.969 -10.710 1.00 96.69 91 THR A C 1
ATOM 689 O O . THR A 1 91 ? 9.445 6.061 -9.494 1.00 96.69 91 THR A O 1
ATOM 692 N N . LYS A 1 92 ? 8.754 5.291 -11.486 1.00 95.12 92 LYS A N 1
ATOM 693 C CA . LYS A 1 92 ? 7.515 4.686 -10.969 1.00 95.12 92 LYS A CA 1
ATOM 694 C C . LYS A 1 92 ? 7.777 3.663 -9.856 1.00 95.12 92 LYS A C 1
ATOM 696 O O . LYS A 1 92 ? 7.123 3.702 -8.817 1.00 95.12 92 LYS A O 1
ATOM 701 N N . PHE A 1 93 ? 8.810 2.826 -9.983 1.00 95.50 93 PHE A N 1
ATOM 702 C CA . PHE A 1 93 ? 9.221 1.924 -8.898 1.00 95.50 93 PHE A CA 1
ATOM 703 C C . PHE A 1 93 ? 9.845 2.627 -7.681 1.00 95.50 93 PHE A C 1
ATOM 705 O O . PHE A 1 93 ? 9.895 2.029 -6.603 1.00 95.50 93 PHE A O 1
ATOM 712 N N . GLN A 1 94 ? 10.364 3.851 -7.809 1.00 96.19 94 GLN A N 1
ATOM 713 C CA . GLN A 1 94 ? 10.785 4.650 -6.650 1.00 96.19 94 GLN A CA 1
ATOM 714 C C . GLN A 1 94 ? 9.576 5.263 -5.937 1.00 96.19 94 GLN A C 1
ATOM 716 O O . GLN A 1 94 ? 9.507 5.195 -4.712 1.00 96.19 94 GLN A O 1
ATOM 721 N N . GLU A 1 95 ? 8.601 5.781 -6.688 1.00 93.31 95 GLU A N 1
ATOM 722 C CA . GLU A 1 95 ? 7.334 6.292 -6.152 1.00 93.31 95 GLU A CA 1
ATOM 723 C C . GLU A 1 95 ? 6.567 5.206 -5.387 1.00 93.31 95 GLU A C 1
ATOM 725 O O . GLU A 1 95 ? 6.228 5.412 -4.223 1.00 93.31 95 GLU A O 1
ATOM 730 N N . VAL A 1 96 ? 6.386 4.020 -5.982 1.00 92.69 96 VAL A N 1
ATOM 731 C CA . VAL A 1 96 ? 5.713 2.879 -5.333 1.00 92.69 96 VAL A CA 1
ATOM 732 C C . VAL A 1 96 ? 6.457 2.436 -4.068 1.00 92.69 96 VAL A C 1
ATOM 734 O O . VAL A 1 96 ? 5.835 2.257 -3.022 1.00 92.69 96 VAL A O 1
ATOM 737 N N . ARG A 1 97 ? 7.795 2.329 -4.101 1.00 93.31 97 ARG A N 1
ATOM 738 C CA . ARG A 1 97 ? 8.583 1.999 -2.897 1.00 93.31 97 ARG A CA 1
ATOM 739 C C . ARG A 1 97 ? 8.473 3.065 -1.808 1.00 93.31 97 ARG A C 1
ATOM 741 O O . ARG A 1 97 ? 8.393 2.709 -0.636 1.00 93.31 97 ARG A O 1
ATOM 748 N N . LYS A 1 98 ? 8.437 4.350 -2.173 1.00 93.88 98 LYS A N 1
ATOM 749 C CA . LYS A 1 98 ? 8.221 5.457 -1.231 1.00 93.88 98 LYS A CA 1
ATOM 750 C C . LYS A 1 98 ? 6.818 5.400 -0.619 1.00 93.88 98 LYS A C 1
ATOM 752 O O . LYS A 1 98 ? 6.695 5.567 0.589 1.00 93.88 98 LYS A O 1
ATOM 757 N N . ALA A 1 99 ? 5.790 5.123 -1.423 1.00 90.19 99 ALA A N 1
ATOM 758 C CA . ALA A 1 99 ? 4.413 4.974 -0.959 1.00 90.19 99 ALA A CA 1
ATOM 759 C C . ALA A 1 99 ? 4.286 3.823 0.051 1.00 90.19 99 ALA A C 1
ATOM 761 O O . ALA A 1 99 ? 3.806 4.044 1.163 1.00 90.19 99 ALA A O 1
ATOM 762 N N . ILE A 1 100 ? 4.819 2.639 -0.282 1.00 91.38 100 ILE A N 1
ATOM 763 C CA . ILE A 1 100 ? 4.892 1.489 0.635 1.00 91.38 100 ILE A CA 1
ATOM 764 C C . ILE A 1 100 ? 5.652 1.873 1.910 1.00 91.38 100 ILE A C 1
ATOM 766 O O . ILE A 1 100 ? 5.129 1.683 3.001 1.00 91.38 100 ILE A O 1
ATOM 770 N N . GLY A 1 101 ? 6.837 2.483 1.788 1.00 93.19 101 GLY A N 1
ATOM 771 C CA . GLY A 1 101 ? 7.655 2.920 2.926 1.00 93.19 101 GLY A CA 1
ATOM 772 C C . GLY A 1 101 ? 6.996 3.968 3.835 1.00 93.19 101 GLY A C 1
ATOM 773 O O . GLY A 1 101 ? 7.378 4.092 4.993 1.00 93.19 101 GLY A O 1
ATOM 774 N N . SER A 1 102 ? 6.001 4.705 3.333 1.00 91.62 102 SER A N 1
ATOM 775 C CA . SER A 1 102 ? 5.202 5.665 4.109 1.00 91.62 102 SER A CA 1
ATOM 776 C C . SER A 1 102 ? 3.925 5.074 4.722 1.00 91.62 102 SER A C 1
ATOM 778 O O . SER A 1 102 ? 3.217 5.770 5.452 1.00 91.62 102 SER A O 1
ATOM 780 N N . MET A 1 103 ? 3.599 3.812 4.426 1.00 91.81 103 MET A N 1
ATOM 781 C CA . MET A 1 103 ? 2.357 3.184 4.867 1.00 91.81 103 MET A CA 1
ATOM 782 C C . MET A 1 103 ? 2.400 2.894 6.380 1.00 91.81 103 MET A C 1
ATOM 784 O O . MET A 1 103 ? 3.335 2.251 6.862 1.00 91.81 103 MET A O 1
ATOM 788 N N . PRO A 1 104 ? 1.401 3.329 7.168 1.00 89.81 104 PRO A N 1
ATOM 789 C CA . PRO A 1 104 ? 1.402 3.094 8.606 1.00 89.81 104 PRO A CA 1
ATOM 790 C C . PRO A 1 104 ? 1.317 1.595 8.917 1.00 89.81 104 PRO A C 1
ATOM 792 O O . PRO A 1 104 ? 0.529 0.863 8.325 1.00 89.81 104 PRO A O 1
ATOM 795 N N . GLY A 1 105 ? 2.112 1.149 9.890 1.00 90.88 105 GLY A N 1
ATOM 796 C CA . GLY A 1 105 ? 2.096 -0.230 10.379 1.00 90.88 105 GLY A CA 1
ATOM 797 C C . GLY A 1 105 ? 3.068 -1.196 9.695 1.00 90.88 105 GLY A C 1
ATOM 798 O O . GLY A 1 105 ? 3.264 -2.274 10.248 1.00 90.88 105 GLY A O 1
ATOM 799 N N . ILE A 1 106 ? 3.744 -0.838 8.592 1.00 92.94 106 ILE A N 1
ATOM 800 C CA . ILE A 1 106 ? 4.707 -1.744 7.913 1.00 92.94 106 ILE A CA 1
ATOM 801 C C . ILE A 1 106 ? 5.899 -2.174 8.786 1.00 92.94 106 ILE A C 1
ATOM 803 O O . ILE A 1 106 ? 6.565 -3.158 8.485 1.00 92.94 106 ILE A O 1
ATOM 807 N N . HIS A 1 107 ? 6.179 -1.427 9.857 1.00 93.38 107 HIS A N 1
ATOM 808 C CA . HIS A 1 107 ? 7.250 -1.705 10.817 1.00 93.38 107 HIS A CA 1
ATOM 809 C C . HIS A 1 107 ? 6.811 -2.610 11.981 1.00 93.38 107 HIS A C 1
ATOM 811 O O . HIS A 1 107 ? 7.634 -2.946 12.829 1.00 93.38 107 HIS A O 1
ATOM 817 N N . LEU A 1 108 ? 5.524 -2.959 12.062 1.00 94.31 108 LEU A N 1
ATOM 818 C CA . LEU A 1 108 ? 4.955 -3.795 13.119 1.00 94.31 108 LEU A CA 1
ATOM 819 C C . LEU A 1 108 ? 4.859 -5.248 12.654 1.00 94.31 108 LEU A C 1
ATOM 821 O O . LEU A 1 108 ? 4.598 -5.508 11.478 1.00 94.31 108 LEU A O 1
ATOM 825 N N . SER A 1 109 ? 4.994 -6.197 13.581 1.00 95.75 109 SER A N 1
ATOM 826 C CA . SER A 1 109 ? 4.699 -7.599 13.268 1.00 95.75 109 SER A CA 1
ATOM 827 C C . SER A 1 109 ? 3.189 -7.807 13.029 1.00 95.75 109 SER A C 1
ATOM 829 O O . SER A 1 109 ? 2.374 -7.038 13.559 1.00 95.75 109 SER A O 1
ATOM 831 N N . PRO A 1 110 ? 2.775 -8.845 12.276 1.00 95.00 110 PRO A N 1
ATOM 832 C CA . PRO A 1 110 ? 1.358 -9.157 12.067 1.00 95.00 110 PRO A CA 1
ATOM 833 C C . PRO A 1 110 ? 0.578 -9.321 13.382 1.00 95.00 110 PRO A C 1
ATOM 835 O O . PRO A 1 110 ? -0.558 -8.864 13.506 1.00 95.00 110 PRO A O 1
ATOM 838 N N . GLU A 1 111 ? 1.209 -9.907 14.402 1.00 97.50 111 GLU A N 1
ATOM 839 C CA . GLU A 1 111 ? 0.632 -10.112 15.733 1.00 97.50 111 GLU A CA 1
ATOM 840 C C . GLU A 1 111 ? 0.421 -8.777 16.460 1.00 97.50 111 GLU A C 1
ATOM 842 O O . GLU A 1 111 ? -0.637 -8.556 17.052 1.00 97.50 111 GLU A O 1
ATOM 847 N N . GLN A 1 112 ? 1.389 -7.855 16.369 1.00 95.69 112 GLN A N 1
ATOM 848 C CA . GLN A 1 112 ? 1.277 -6.508 16.940 1.00 95.69 112 GLN A CA 1
ATOM 849 C C . GLN A 1 112 ? 0.159 -5.701 16.268 1.00 95.69 112 GLN A C 1
ATOM 851 O O . GLN A 1 112 ? -0.663 -5.094 16.961 1.00 95.69 112 GLN A O 1
ATOM 856 N N . GLN A 1 113 ? 0.076 -5.739 14.932 1.00 95.75 113 GLN A N 1
ATOM 857 C CA . GLN A 1 113 ? -1.026 -5.123 14.184 1.00 95.75 113 GLN A CA 1
ATOM 858 C C . GLN A 1 113 ? -2.380 -5.702 14.628 1.00 95.75 113 GLN A C 1
ATOM 860 O O . GLN A 1 113 ? -3.323 -4.956 14.910 1.00 95.75 113 GLN A O 1
ATOM 865 N N . GLN A 1 114 ? -2.474 -7.029 14.752 1.00 96.62 114 GLN A N 1
ATOM 866 C CA . GLN A 1 114 ? -3.701 -7.709 15.157 1.00 96.62 114 GLN A CA 1
ATOM 867 C C . GLN A 1 114 ? -4.103 -7.383 16.608 1.00 96.62 114 GLN A C 1
ATOM 869 O O . GLN A 1 114 ? -5.292 -7.176 16.880 1.00 96.62 114 GLN A O 1
ATOM 874 N N . GLN A 1 115 ? -3.143 -7.273 17.530 1.00 97.62 115 GLN A N 1
ATOM 875 C CA . GLN A 1 115 ? -3.395 -6.881 18.919 1.00 97.62 115 GLN A CA 1
ATOM 876 C C . GLN A 1 115 ? -3.855 -5.418 19.024 1.00 97.62 115 GLN A C 1
ATOM 878 O O . GLN A 1 115 ? -4.815 -5.122 19.743 1.00 97.62 115 GLN A O 1
ATOM 883 N N . GLN A 1 116 ? -3.243 -4.508 18.257 1.00 95.31 116 GLN A N 1
ATOM 884 C CA . GLN A 1 116 ? -3.673 -3.110 18.172 1.00 95.31 116 GLN A CA 1
ATOM 885 C C . GLN A 1 116 ? -5.107 -2.999 17.625 1.00 95.31 116 GLN A C 1
ATOM 887 O O . GLN A 1 116 ? -5.934 -2.292 18.205 1.00 95.31 116 GLN A O 1
ATOM 892 N N . LEU A 1 117 ? -5.443 -3.748 16.567 1.00 96.31 117 LEU A N 1
ATOM 893 C CA . LEU A 1 117 ? -6.810 -3.820 16.035 1.00 96.31 117 LEU A CA 1
ATOM 894 C C . LEU A 1 117 ? -7.813 -4.379 17.056 1.00 96.31 117 LEU A C 1
ATOM 896 O O . LEU A 1 117 ? -8.929 -3.864 17.147 1.00 96.31 117 LEU A O 1
ATOM 900 N N . HIS A 1 118 ? -7.435 -5.395 17.841 1.00 97.88 118 HIS A N 1
ATOM 901 C CA . HIS A 1 118 ? -8.285 -5.922 18.913 1.00 97.88 118 HIS A CA 1
ATOM 902 C C . HIS A 1 118 ? -8.569 -4.852 19.976 1.00 97.88 118 HIS A C 1
ATOM 904 O O . HIS A 1 118 ? -9.733 -4.570 20.263 1.00 97.88 118 HIS A O 1
ATOM 910 N N . SER A 1 119 ? -7.525 -4.195 20.496 1.00 97.56 119 SER A N 1
ATOM 911 C CA . SER A 1 119 ? -7.672 -3.130 21.499 1.00 97.56 119 SER A CA 1
ATOM 912 C C . SER A 1 119 ? -8.535 -1.970 20.993 1.00 97.56 119 SER A C 1
ATOM 914 O O . SER A 1 119 ? -9.397 -1.477 21.718 1.00 97.56 119 SER A O 1
ATOM 916 N N . LEU A 1 120 ? -8.368 -1.552 19.733 1.00 97.62 120 LEU A N 1
ATOM 917 C CA . LEU A 1 120 ? -9.193 -0.495 19.139 1.00 97.62 120 LEU A CA 1
ATOM 918 C C . LEU A 1 120 ? -10.671 -0.905 19.025 1.00 97.62 120 LEU A C 1
ATOM 920 O O . LEU A 1 120 ? -11.549 -0.105 19.352 1.00 97.62 120 LEU A O 1
ATOM 924 N N . ARG A 1 121 ? -10.963 -2.150 18.621 1.00 98.25 121 ARG A N 1
ATOM 925 C CA . ARG A 1 121 ? -12.337 -2.690 18.575 1.00 98.25 121 ARG A CA 1
ATOM 926 C C . ARG A 1 121 ? -12.977 -2.742 19.963 1.00 98.25 121 ARG A C 1
ATOM 928 O O . ARG A 1 121 ? -14.135 -2.356 20.115 1.00 98.25 121 ARG A O 1
ATOM 935 N N . GLU A 1 122 ? -12.225 -3.173 20.970 1.00 98.44 122 GLU A N 1
ATOM 936 C CA . GLU A 1 122 ? -12.672 -3.215 22.363 1.00 98.44 122 GLU A CA 1
ATOM 937 C C . GLU A 1 122 ? -12.939 -1.808 22.917 1.00 98.44 122 GLU A C 1
ATOM 939 O O . GLU A 1 122 ? -14.016 -1.552 23.449 1.00 98.44 122 GLU A O 1
ATOM 944 N N . GLN A 1 123 ? -12.034 -0.850 22.688 1.00 98.31 123 GLN A N 1
ATOM 945 C CA . GLN A 1 123 ? -12.252 0.552 23.060 1.00 98.31 123 GLN A CA 1
ATOM 946 C C . GLN A 1 123 ? -13.521 1.141 22.429 1.00 98.31 123 GLN A C 1
ATOM 948 O O . GLN A 1 123 ? -14.233 1.894 23.094 1.00 98.31 123 GLN A O 1
ATOM 953 N N . VAL A 1 124 ? -13.806 0.826 21.160 1.00 98.19 124 VAL A N 1
ATOM 954 C CA . VAL A 1 124 ? -15.039 1.260 20.483 1.00 98.19 124 VAL A CA 1
ATOM 955 C C . VAL A 1 124 ? -16.270 0.602 21.112 1.00 98.19 124 VAL A C 1
ATOM 957 O O . VAL A 1 124 ? -17.246 1.304 21.375 1.00 98.19 124 VAL A O 1
ATOM 960 N N . ARG A 1 125 ? -16.222 -0.704 21.423 1.00 98.25 125 ARG A N 1
ATOM 961 C CA . ARG A 1 125 ? -17.301 -1.410 22.138 1.00 98.25 125 ARG A CA 1
ATOM 962 C C . ARG A 1 125 ? -17.600 -0.739 23.481 1.00 98.25 125 ARG A C 1
ATOM 964 O O . ARG A 1 125 ? -18.729 -0.308 23.692 1.00 98.25 125 ARG A O 1
ATOM 971 N N . THR A 1 126 ? -16.596 -0.586 24.342 1.00 97.75 126 THR A N 1
ATOM 972 C CA . THR A 1 126 ? -16.758 -0.030 25.696 1.00 97.75 126 THR A CA 1
ATOM 973 C C . THR A 1 126 ? -17.232 1.425 25.670 1.00 97.75 126 THR A C 1
ATOM 975 O O . THR A 1 126 ? -18.087 1.812 26.465 1.00 97.75 126 THR A O 1
ATOM 978 N N . LYS A 1 127 ? -16.745 2.242 24.722 1.00 97.38 127 LYS A N 1
ATOM 979 C CA . LYS A 1 127 ? -17.230 3.623 24.537 1.00 97.38 127 LYS A CA 1
ATOM 980 C C . LYS A 1 127 ? -18.689 3.664 24.079 1.00 97.38 127 LYS A C 1
ATOM 982 O O . LYS A 1 127 ? -19.448 4.479 24.595 1.00 97.38 127 LYS A O 1
ATOM 987 N N . ASN A 1 128 ? -19.100 2.782 23.166 1.00 96.88 128 ASN A N 1
ATOM 988 C CA . ASN A 1 128 ? -20.498 2.690 22.736 1.00 96.88 128 ASN A CA 1
ATOM 989 C C . ASN A 1 128 ? -21.420 2.192 23.857 1.00 96.88 128 ASN A C 1
ATOM 991 O O . ASN A 1 128 ? -22.493 2.758 24.039 1.00 96.88 128 ASN A O 1
ATOM 995 N N . GLU A 1 129 ? -20.994 1.200 24.643 1.00 96.44 129 GLU A N 1
ATOM 996 C CA . GLU A 1 129 ? -21.740 0.724 25.814 1.00 96.44 129 GLU A CA 1
ATOM 997 C C . GLU A 1 129 ? -21.918 1.841 26.854 1.00 96.44 129 GLU A C 1
ATOM 999 O O . GLU A 1 129 ? -23.016 2.046 27.367 1.00 96.44 129 GLU A O 1
ATOM 1004 N N . LEU A 1 130 ? -20.864 2.620 27.124 1.00 95.44 130 LEU A N 1
ATOM 1005 C CA . LEU A 1 130 ? -20.932 3.767 28.028 1.00 95.44 130 LEU A CA 1
ATOM 1006 C C . LEU A 1 130 ? -21.889 4.853 27.506 1.00 95.44 130 LEU A C 1
ATOM 1008 O O . LEU A 1 130 ? -22.727 5.344 28.260 1.00 95.44 130 LEU A O 1
ATOM 1012 N N . LEU A 1 131 ? -21.820 5.192 26.213 1.00 94.12 131 LEU A N 1
ATOM 1013 C CA . LEU A 1 131 ? -22.763 6.122 25.580 1.00 94.12 131 LEU A CA 1
ATOM 1014 C C . LEU A 1 131 ? -24.207 5.603 25.624 1.00 94.12 131 LEU A C 1
ATOM 1016 O O . LEU A 1 131 ? -25.128 6.389 25.838 1.00 94.12 131 LEU A O 1
ATOM 1020 N N . GLN A 1 132 ? -24.423 4.297 25.446 1.00 92.94 132 GLN A N 1
ATOM 1021 C CA . GLN A 1 132 ? -25.742 3.679 25.576 1.00 92.94 132 GLN A CA 1
ATOM 1022 C C . GLN A 1 132 ? -26.255 3.769 27.016 1.00 92.94 132 GLN A C 1
ATOM 1024 O O . GLN A 1 132 ? -27.399 4.173 27.210 1.00 92.94 132 GLN A O 1
ATOM 1029 N N . LYS A 1 133 ? -25.405 3.482 28.013 1.00 91.31 133 LYS A N 1
ATOM 1030 C CA . LYS A 1 133 ? -25.741 3.646 29.434 1.00 91.31 133 LYS A CA 1
ATOM 1031 C C . LYS A 1 133 ? -26.166 5.079 29.731 1.00 91.31 133 LYS A C 1
ATOM 1033 O O . LYS A 1 133 ? -27.256 5.257 30.261 1.00 91.31 133 LYS A O 1
ATOM 1038 N N . TYR A 1 134 ? -25.398 6.088 29.307 1.00 91.88 134 TYR A N 1
ATOM 1039 C CA . TYR A 1 134 ? -25.783 7.496 29.478 1.00 91.88 134 TYR A CA 1
ATOM 1040 C C . TYR A 1 134 ? -27.104 7.855 28.781 1.00 91.88 134 TYR A C 1
ATOM 1042 O O . TYR A 1 134 ? -27.917 8.547 29.384 1.00 91.88 134 TYR A O 1
ATOM 1050 N N . LYS A 1 135 ? -27.368 7.342 27.570 1.00 87.56 135 LYS A N 1
ATOM 1051 C CA . LYS A 1 135 ? -28.667 7.526 26.891 1.00 87.56 135 LYS A CA 1
ATOM 1052 C C . LYS A 1 135 ? -29.834 6.897 27.662 1.00 87.56 135 LYS A C 1
ATOM 1054 O O . LYS A 1 135 ? -30.897 7.499 27.733 1.00 87.56 135 LYS A O 1
ATOM 1059 N N . SER A 1 136 ? -29.651 5.709 28.244 1.00 84.62 136 SER A N 1
ATOM 1060 C CA . SER A 1 136 ? -30.678 5.064 29.081 1.00 84.62 136 SER A CA 1
ATOM 1061 C C . SER A 1 136 ? -30.822 5.689 30.474 1.00 84.62 136 SER A C 1
ATOM 1063 O O . SER A 1 136 ? -31.881 5.584 31.077 1.00 84.62 136 SER A O 1
ATOM 1065 N N . LEU A 1 137 ? -29.775 6.353 30.976 1.00 77.50 137 LEU A N 1
ATOM 1066 C CA . LEU A 1 137 ? -29.747 7.072 32.256 1.00 77.50 137 LEU A CA 1
ATOM 1067 C C . LEU A 1 137 ? -30.281 8.509 32.159 1.00 77.50 137 LEU A C 1
ATOM 1069 O O . LEU A 1 137 ? -30.132 9.269 33.115 1.00 77.50 137 LEU A O 1
ATOM 1073 N N . CYS A 1 138 ? -30.901 8.898 31.041 1.00 60.56 138 CYS A N 1
ATOM 1074 C CA . CYS A 1 138 ? -31.564 10.192 30.902 1.00 60.56 138 CYS A CA 1
ATOM 1075 C C . CYS A 1 138 ? -32.747 10.329 31.880 1.00 60.56 138 CYS A C 1
ATOM 1077 O O . CYS A 1 138 ? -33.905 10.194 31.505 1.00 60.56 138 CYS A O 1
ATOM 1079 N N . MET A 1 139 ? -32.445 10.748 33.113 1.00 55.00 139 MET A N 1
ATOM 1080 C CA . MET A 1 139 ? -33.369 11.408 34.050 1.00 55.00 139 MET A CA 1
ATOM 1081 C C . MET A 1 139 ? -33.714 12.847 33.613 1.00 55.00 139 MET A C 1
ATOM 1083 O O . MET A 1 139 ? -34.119 13.675 34.421 1.00 55.00 139 MET A O 1
ATOM 1087 N N . PHE A 1 140 ? -33.496 13.159 32.338 1.00 53.00 140 PHE A N 1
ATOM 1088 C CA . PHE A 1 140 ? -33.747 14.452 31.730 1.00 53.00 140 PHE A CA 1
ATOM 1089 C C . PHE A 1 140 ? -34.802 14.235 30.646 1.00 53.00 140 PHE A C 1
ATOM 1091 O O . PHE A 1 140 ? -34.491 14.135 29.458 1.00 53.00 140 PHE A O 1
ATOM 1098 N N . GLU A 1 141 ? -36.066 14.142 31.069 1.00 56.94 141 GLU A N 1
ATOM 1099 C CA . GLU A 1 141 ? -37.122 14.638 30.195 1.00 56.94 141 GLU A CA 1
ATOM 1100 C C . GLU A 1 141 ? -36.787 16.101 29.920 1.00 56.94 141 GLU A C 1
ATOM 1102 O O . GLU A 1 141 ? -36.729 16.920 30.836 1.00 56.94 141 GLU A O 1
ATOM 1107 N N . ILE A 1 142 ? -36.505 16.419 28.659 1.00 60.72 142 ILE A N 1
ATOM 1108 C CA . ILE A 1 142 ? -36.543 17.803 28.203 1.00 60.72 142 ILE A CA 1
ATOM 1109 C C . ILE A 1 142 ? -38.006 18.225 28.378 1.00 60.72 142 ILE A C 1
ATOM 1111 O O . ILE A 1 142 ? -38.860 17.566 27.773 1.00 60.72 142 ILE A O 1
ATOM 1115 N N . PRO A 1 143 ? -38.321 19.252 29.193 1.00 59.09 143 PRO A N 1
ATOM 1116 C CA . PRO A 1 143 ? -39.683 19.747 29.296 1.00 59.09 143 PRO A CA 1
ATOM 1117 C C . PRO A 1 143 ? -40.193 20.069 27.894 1.00 59.09 143 PRO A C 1
ATOM 1119 O O . PRO A 1 143 ? -39.535 20.785 27.138 1.00 59.09 143 PRO A O 1
ATOM 1122 N N . LYS A 1 144 ? -41.322 19.468 27.520 1.00 51.66 144 LYS A N 1
ATOM 1123 C CA . LYS A 1 144 ? -42.005 19.807 26.277 1.00 51.66 144 LYS A CA 1
ATOM 1124 C C . LYS A 1 144 ? -42.870 21.033 26.530 1.00 51.66 144 LYS A C 1
ATOM 1126 O O . LYS A 1 144 ? -43.993 20.885 27.009 1.00 51.66 144 LYS A O 1
ATOM 1131 N N . ASP A 1 145 ? -42.311 22.195 26.217 1.00 52.84 145 ASP A N 1
ATOM 1132 C CA . ASP A 1 145 ? -43.078 23.373 25.801 1.00 52.84 145 ASP A CA 1
ATOM 1133 C C . ASP A 1 145 ? -43.616 23.176 24.364 1.00 52.84 145 ASP A C 1
ATOM 1135 O O . ASP A 1 145 ? -42.896 22.555 23.541 1.00 52.84 145 ASP A O 1
#

pLDDT: mean 70.84, std 25.49, range [30.36, 98.44]

Radius of gyration: 39.35 Å; chains: 1; bounding box: 94×36×122 Å

InterPro domains:
  IPR011425 Mediator of RNA polymerase II transcription subunit 9 [PF07544] (63-138)
  IPR037212 Mediator complex, subunit Med7/Med21-like [SSF140718] (49-141)
  IPR039242 Mediator of RNA polymerase II transcription subunit 9, metazoan [PTHR20844] (11-145)